Protein AF-A0AA95N5F9-F1 (afdb_monomer)

Structure (mmCIF, N/CA/C/O backbone):
data_AF-A0AA95N5F9-F1
#
_entry.id   AF-A0AA95N5F9-F1
#
loop_
_atom_site.group_PDB
_atom_site.id
_atom_site.type_symbol
_atom_site.label_atom_id
_atom_site.label_alt_id
_atom_site.label_comp_id
_atom_site.label_asym_id
_atom_site.label_entity_id
_atom_site.label_seq_id
_atom_site.pdbx_PDB_ins_code
_atom_site.Cartn_x
_atom_site.Cartn_y
_atom_site.Cartn_z
_atom_site.occupancy
_atom_site.B_iso_or_equiv
_atom_site.auth_seq_id
_atom_site.auth_comp_id
_atom_site.auth_asym_id
_atom_site.auth_atom_id
_atom_site.pdbx_PDB_model_num
ATOM 1 N N . MET A 1 1 ? 38.009 31.411 -24.190 1.00 50.03 1 MET A N 1
ATOM 2 C CA . MET A 1 1 ? 37.012 31.507 -23.095 1.00 50.03 1 MET A CA 1
ATOM 3 C C . MET A 1 1 ? 35.556 31.289 -23.532 1.00 50.03 1 MET A C 1
ATOM 5 O O . MET A 1 1 ? 34.785 30.815 -22.716 1.00 50.03 1 MET A O 1
ATOM 9 N N . LYS A 1 2 ? 35.160 31.557 -24.792 1.00 54.19 2 LYS A N 1
ATOM 10 C CA . LYS A 1 2 ? 33.780 31.301 -25.273 1.00 54.19 2 LYS A CA 1
ATOM 11 C C . LYS A 1 2 ? 33.437 29.808 -25.462 1.00 54.19 2 LYS A C 1
ATOM 13 O O . LYS A 1 2 ? 32.338 29.399 -25.125 1.00 54.19 2 LYS A O 1
ATOM 18 N N . VAL A 1 3 ? 34.394 28.989 -25.913 1.00 58.78 3 VAL A N 1
ATOM 19 C CA . VAL A 1 3 ? 34.173 27.552 -26.204 1.00 58.78 3 VAL A CA 1
ATOM 20 C C . VAL A 1 3 ? 33.957 26.710 -24.937 1.00 58.78 3 VAL A C 1
ATOM 22 O O . VAL A 1 3 ? 33.122 25.813 -24.930 1.00 58.78 3 VAL A O 1
ATOM 25 N N . VAL A 1 4 ? 34.648 27.039 -23.839 1.00 61.47 4 VAL A N 1
ATOM 26 C CA . VAL A 1 4 ? 34.503 26.331 -22.551 1.00 61.47 4 VAL A CA 1
ATOM 27 C C . VAL A 1 4 ? 33.121 26.577 -21.933 1.00 61.47 4 VAL A C 1
ATOM 29 O O . VAL A 1 4 ? 32.542 25.673 -21.340 1.00 61.47 4 VAL A O 1
ATOM 32 N N . LEU A 1 5 ? 32.554 27.772 -22.133 1.00 59.03 5 LEU A N 1
ATOM 33 C CA . LEU A 1 5 ? 31.228 28.112 -21.619 1.00 59.03 5 LEU A CA 1
ATOM 34 C C . LEU A 1 5 ? 30.108 27.388 -22.389 1.00 59.03 5 LEU A C 1
ATOM 36 O O . LEU A 1 5 ? 29.144 26.942 -21.778 1.00 59.03 5 LEU A O 1
ATOM 40 N N . SER A 1 6 ? 30.253 27.198 -23.705 1.00 60.28 6 SER A N 1
ATOM 41 C CA . SER A 1 6 ? 29.273 26.460 -24.519 1.00 60.28 6 SER A CA 1
ATOM 42 C C . SER A 1 6 ? 29.237 24.956 -24.220 1.00 60.28 6 SER A C 1
ATOM 44 O O . SER A 1 6 ? 28.176 24.347 -24.325 1.00 60.28 6 SER A O 1
ATOM 46 N N . LEU A 1 7 ? 30.361 24.356 -23.807 1.00 59.97 7 LEU A N 1
ATOM 47 C CA . LEU A 1 7 ? 30.418 22.933 -23.445 1.00 59.97 7 LEU A CA 1
ATOM 48 C C . LEU A 1 7 ? 29.742 22.650 -22.089 1.00 59.97 7 LEU A C 1
ATOM 50 O O . LEU A 1 7 ? 29.148 21.591 -21.903 1.00 59.97 7 LEU A O 1
ATOM 54 N N . LEU A 1 8 ? 29.771 23.623 -21.170 1.00 61.72 8 LEU A N 1
ATOM 55 C CA . LEU A 1 8 ? 29.121 23.525 -19.860 1.00 61.72 8 LEU A CA 1
ATOM 56 C C . LEU A 1 8 ? 27.585 23.571 -19.963 1.00 61.72 8 LEU A C 1
ATOM 58 O O . LEU A 1 8 ? 26.902 22.891 -19.204 1.00 61.72 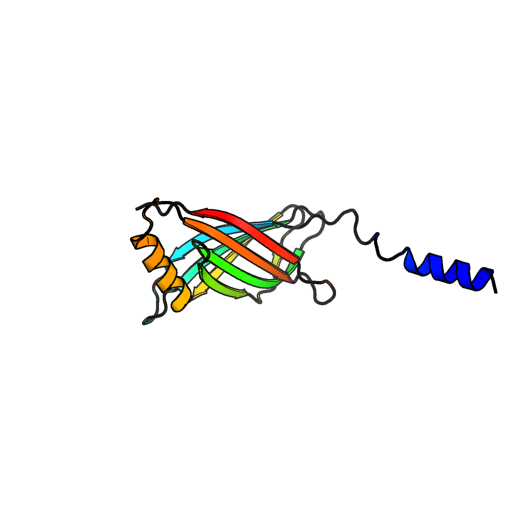8 LEU A O 1
ATOM 62 N N . PHE A 1 9 ? 27.032 24.303 -20.936 1.00 60.16 9 PHE A N 1
ATOM 63 C CA . PHE A 1 9 ? 25.583 24.339 -21.182 1.00 60.16 9 PHE A CA 1
ATOM 64 C C . PHE A 1 9 ? 25.033 23.042 -21.804 1.00 60.16 9 PHE A C 1
ATOM 66 O O . PHE A 1 9 ? 23.888 22.686 -21.535 1.00 60.16 9 PHE A O 1
ATOM 73 N N . LEU A 1 10 ? 25.836 22.300 -22.579 1.00 60.78 10 LEU A N 1
ATOM 74 C CA . LEU A 1 10 ? 25.414 21.016 -23.161 1.00 60.78 10 LEU A CA 1
ATOM 75 C C . LEU A 1 10 ? 25.342 19.887 -22.120 1.00 60.78 10 LEU A C 1
ATOM 77 O O . LEU A 1 10 ? 24.513 18.990 -22.250 1.00 60.78 10 LEU A O 1
ATOM 81 N N . ALA A 1 11 ? 26.159 19.952 -21.065 1.00 59.59 11 ALA A N 1
ATOM 82 C CA . ALA A 1 11 ? 26.142 18.970 -19.980 1.00 59.59 11 ALA A CA 1
ATOM 83 C C . ALA A 1 11 ? 24.891 19.079 -19.083 1.00 59.59 11 ALA A C 1
ATOM 85 O O . ALA A 1 11 ? 24.485 18.087 -18.483 1.00 59.59 11 ALA A O 1
ATOM 86 N N . LEU A 1 12 ? 24.246 20.252 -19.016 1.00 57.03 12 LEU A N 1
ATOM 87 C CA . LEU A 1 12 ? 23.023 20.457 -18.224 1.00 57.03 12 LEU A CA 1
ATOM 88 C C . LEU A 1 12 ? 21.734 20.050 -18.962 1.00 57.03 12 LEU A C 1
ATOM 90 O O . LEU A 1 12 ? 20.704 19.860 -18.320 1.00 57.03 12 LEU A O 1
ATOM 94 N N . ALA A 1 13 ? 21.771 19.879 -20.288 1.00 57.97 13 ALA A N 1
ATOM 95 C CA . ALA A 1 13 ? 20.596 19.502 -21.081 1.00 57.97 13 ALA A CA 1
ATOM 96 C C . ALA A 1 13 ? 20.266 17.992 -21.034 1.00 57.97 13 ALA A C 1
ATOM 98 O O . ALA A 1 13 ? 19.245 17.569 -21.571 1.00 57.97 13 ALA A O 1
ATOM 99 N N . GLY A 1 14 ? 21.111 17.171 -20.396 1.00 55.28 14 GLY A N 1
ATOM 100 C CA . GLY A 1 14 ? 20.992 15.707 -20.393 1.00 55.28 14 GLY A CA 1
ATOM 101 C C . GLY A 1 14 ? 20.112 15.089 -19.299 1.00 55.28 14 GLY A C 1
ATOM 102 O O . GLY A 1 14 ? 19.882 13.886 -19.336 1.00 55.28 14 GLY A O 1
ATOM 103 N N . CYS A 1 15 ? 19.612 15.856 -18.324 1.00 58.69 15 CYS A N 1
ATOM 104 C CA . CYS A 1 15 ? 18.962 15.269 -17.139 1.00 58.69 15 CYS A CA 1
ATOM 105 C C . CYS A 1 15 ? 17.434 15.096 -17.233 1.00 58.69 15 CYS A C 1
ATOM 107 O O . CYS A 1 15 ? 16.847 14.523 -16.321 1.00 58.69 15 CYS A O 1
ATOM 109 N N . ALA A 1 16 ? 16.776 15.564 -18.300 1.00 56.59 16 ALA A N 1
ATOM 110 C CA . ALA A 1 16 ? 15.307 15.546 -18.398 1.00 56.59 16 ALA A CA 1
ATOM 111 C C . ALA A 1 16 ? 14.734 14.491 -19.365 1.00 56.59 16 ALA A C 1
ATOM 113 O O . ALA A 1 16 ? 13.521 14.344 -19.455 1.00 56.59 16 ALA A O 1
ATOM 114 N N . THR A 1 17 ? 15.574 13.742 -20.086 1.00 55.66 17 THR A N 1
ATOM 115 C CA . THR A 1 17 ? 15.133 12.745 -21.085 1.00 55.66 17 THR A CA 1
ATOM 116 C C . THR A 1 17 ? 15.124 11.311 -20.553 1.00 55.66 17 THR A C 1
ATOM 118 O O . THR A 1 17 ? 15.040 10.351 -21.323 1.00 55.66 17 THR A O 1
ATOM 121 N N . LEU A 1 18 ? 15.217 11.141 -19.232 1.00 56.66 18 LEU A N 1
ATOM 122 C CA . LEU A 1 18 ? 15.308 9.832 -18.608 1.00 56.66 18 LEU A CA 1
ATOM 123 C C . LEU A 1 18 ? 13.932 9.139 -18.614 1.00 56.66 18 LEU A C 1
ATOM 125 O O . LEU A 1 18 ? 13.131 9.308 -17.701 1.00 56.66 18 LEU A O 1
ATOM 129 N N . SER A 1 19 ? 13.741 8.296 -19.635 1.00 58.50 19 SER A N 1
ATOM 130 C CA . SER A 1 19 ? 12.760 7.196 -19.746 1.00 58.50 19 SER A CA 1
ATOM 131 C C . SER A 1 19 ? 11.424 7.517 -20.441 1.00 58.50 19 SER A C 1
ATOM 133 O O . SER A 1 19 ? 10.374 7.434 -19.811 1.00 58.50 19 SER A O 1
ATOM 135 N N . PRO A 1 20 ? 11.408 7.765 -21.767 1.00 61.75 20 PRO A N 1
ATOM 136 C CA . PRO A 1 20 ? 10.167 7.975 -22.530 1.00 61.75 20 PRO A CA 1
ATOM 137 C C . PRO A 1 20 ? 9.202 6.770 -22.559 1.00 61.75 20 PRO A C 1
ATOM 139 O O . PRO A 1 20 ? 8.075 6.923 -23.013 1.00 61.75 20 PRO A O 1
ATOM 142 N N . ASN A 1 21 ? 9.615 5.589 -22.080 1.00 72.81 21 ASN A N 1
ATOM 143 C CA . ASN A 1 21 ? 8.850 4.341 -22.204 1.00 72.81 21 ASN A CA 1
ATOM 144 C C . ASN A 1 21 ? 8.438 3.710 -20.860 1.00 72.81 21 ASN A C 1
ATOM 146 O O . ASN A 1 21 ? 7.948 2.582 -20.864 1.00 72.81 21 ASN A O 1
ATOM 150 N N . PHE A 1 22 ? 8.662 4.378 -19.722 1.00 84.69 22 PHE A N 1
ATOM 151 C CA . PHE A 1 22 ? 8.207 3.875 -18.421 1.00 84.69 22 PHE A CA 1
ATOM 152 C C . PHE A 1 22 ? 6.857 4.499 -18.064 1.00 84.69 22 PHE A C 1
ATOM 154 O O . PHE A 1 22 ? 6.746 5.714 -17.917 1.00 84.69 22 PHE A O 1
ATOM 161 N N . THR A 1 23 ? 5.839 3.658 -17.924 1.00 90.44 23 THR A N 1
ATOM 162 C CA . THR A 1 23 ? 4.501 4.028 -17.462 1.00 90.44 23 THR A CA 1
ATOM 163 C C . THR A 1 23 ? 4.356 3.623 -16.002 1.00 90.44 23 THR A C 1
ATOM 165 O O . THR A 1 23 ? 4.720 2.510 -15.616 1.00 90.44 23 THR A O 1
ATOM 168 N N . GLU A 1 24 ? 3.831 4.525 -15.178 1.00 92.31 24 GLU A N 1
ATOM 169 C CA . GLU A 1 24 ? 3.631 4.266 -13.755 1.00 92.31 24 GLU A CA 1
ATOM 170 C C . GLU A 1 24 ? 2.709 3.046 -13.547 1.00 92.31 24 GLU A C 1
ATOM 172 O O . GLU A 1 24 ? 1.655 2.967 -14.182 1.00 92.31 24 GLU A O 1
ATOM 177 N N . PRO A 1 25 ? 3.104 2.061 -12.719 1.00 95.06 25 PRO A N 1
ATOM 178 C CA . PRO A 1 25 ? 2.236 0.941 -12.378 1.00 95.06 25 PRO A CA 1
ATOM 179 C C . PRO A 1 25 ? 1.058 1.390 -11.517 1.00 95.06 25 PRO A C 1
ATOM 181 O O . PRO A 1 25 ? 1.099 2.433 -10.877 1.00 95.06 25 PRO A O 1
ATOM 184 N N . GLU A 1 26 ? 0.031 0.555 -11.424 1.00 96.50 26 GLU A N 1
ATOM 185 C CA . GLU A 1 26 ? -1.120 0.828 -10.563 1.00 96.50 26 GLU A CA 1
ATOM 186 C C . GLU A 1 26 ? -1.121 -0.092 -9.342 1.00 96.50 26 GLU A C 1
ATOM 188 O O . GLU A 1 26 ? -0.725 -1.255 -9.428 1.00 96.50 26 GLU A O 1
ATOM 193 N N . ALA A 1 27 ? -1.609 0.412 -8.209 1.00 96.94 27 ALA A N 1
ATOM 194 C CA . ALA A 1 27 ? -1.890 -0.378 -7.016 1.00 96.94 27 ALA A CA 1
ATOM 195 C C . ALA A 1 27 ? -3.370 -0.232 -6.668 1.00 96.94 27 ALA A C 1
ATOM 197 O O . ALA A 1 27 ? -3.837 0.882 -6.456 1.00 96.94 27 ALA A O 1
ATOM 198 N N . ARG A 1 28 ? -4.098 -1.349 -6.611 1.00 96.50 28 ARG A N 1
ATOM 199 C CA . ARG A 1 28 ? -5.542 -1.366 -6.350 1.00 96.50 28 ARG A CA 1
ATOM 200 C C . ARG A 1 28 ? -5.882 -2.202 -5.130 1.00 96.50 28 ARG A C 1
ATOM 202 O O . ARG A 1 28 ? -5.368 -3.315 -4.973 1.00 96.50 28 ARG A O 1
ATOM 209 N N . LEU A 1 29 ? -6.783 -1.704 -4.293 1.00 95.38 29 LEU A N 1
ATOM 210 C CA . LEU A 1 29 ? -7.347 -2.462 -3.188 1.00 95.38 29 LEU A CA 1
ATOM 211 C C . LEU A 1 29 ? -8.316 -3.522 -3.728 1.00 95.38 29 LEU A C 1
ATOM 213 O O . LEU A 1 29 ? -9.357 -3.200 -4.290 1.00 95.38 29 LEU A O 1
ATOM 217 N N . VAL A 1 30 ? -7.995 -4.805 -3.543 1.00 95.00 30 VAL A N 1
ATOM 218 C CA . VAL A 1 30 ? -8.838 -5.913 -4.041 1.00 95.00 30 VAL A CA 1
ATOM 219 C C . VAL A 1 30 ? -9.461 -6.757 -2.944 1.00 95.00 30 VAL A C 1
ATOM 221 O O . VAL A 1 30 ? -10.433 -7.464 -3.194 1.00 95.00 30 VAL A O 1
ATOM 224 N N . SER A 1 31 ? -8.922 -6.709 -1.727 1.00 91.25 31 SER A N 1
ATOM 225 C CA . SER A 1 31 ? -9.578 -7.321 -0.573 1.00 91.25 31 SER A CA 1
ATOM 226 C C . SER A 1 31 ? -9.208 -6.605 0.716 1.00 91.25 31 SER A C 1
ATOM 228 O O . SER A 1 31 ? -8.059 -6.208 0.914 1.00 91.25 31 SER A O 1
ATOM 230 N N . PHE A 1 32 ? -10.193 -6.464 1.596 1.00 90.50 32 PHE A N 1
ATOM 231 C CA . PHE A 1 32 ? -10.024 -5.966 2.951 1.00 90.50 32 PHE A CA 1
ATOM 232 C C . PHE A 1 32 ? -11.058 -6.662 3.835 1.00 90.50 32 PHE A C 1
ATOM 234 O O . PHE A 1 32 ? -12.245 -6.356 3.762 1.00 90.50 32 PHE A O 1
ATOM 241 N N . ALA A 1 33 ? -10.622 -7.654 4.609 1.00 87.44 33 ALA A N 1
ATOM 242 C CA . ALA A 1 33 ? -11.516 -8.479 5.418 1.00 87.44 33 ALA A CA 1
ATOM 243 C C . ALA A 1 33 ? -10.973 -8.640 6.842 1.00 87.44 33 ALA A C 1
ATOM 245 O O . ALA A 1 33 ? -9.771 -8.863 6.997 1.00 87.44 33 ALA A O 1
ATOM 246 N N . PRO A 1 34 ? -11.811 -8.540 7.887 1.00 86.44 34 PRO A N 1
ATOM 247 C CA . PRO A 1 34 ? -11.373 -8.805 9.251 1.00 86.44 34 PRO A CA 1
ATOM 248 C C . PRO A 1 34 ? -10.975 -10.277 9.400 1.00 86.44 34 PRO A C 1
ATOM 250 O O . PRO A 1 34 ? -11.616 -11.167 8.842 1.00 86.44 34 PRO A O 1
ATOM 253 N N . ILE A 1 35 ? -9.921 -10.534 10.169 1.00 89.50 35 ILE A N 1
ATOM 254 C CA . ILE A 1 35 ? -9.538 -11.881 10.608 1.00 89.50 35 ILE A CA 1
ATOM 255 C C . ILE A 1 35 ? -9.574 -11.942 12.141 1.00 89.50 35 ILE A C 1
ATOM 257 O O . ILE A 1 35 ? -9.462 -10.893 12.786 1.00 89.50 35 ILE A O 1
ATOM 261 N N . PRO A 1 36 ? -9.742 -13.134 12.744 1.00 84.38 36 PRO A N 1
ATOM 262 C CA . PRO A 1 36 ? -9.724 -13.278 14.195 1.00 84.38 36 PRO A CA 1
ATOM 263 C C . PRO A 1 36 ? -8.439 -12.692 14.796 1.00 84.38 36 PRO A C 1
ATOM 265 O O . PRO A 1 36 ? -7.331 -13.112 14.460 1.00 84.38 36 PRO A O 1
ATOM 268 N N . GLY A 1 37 ? -8.600 -11.685 15.652 1.00 73.56 37 GLY A N 1
ATOM 269 C CA . GLY A 1 37 ? -7.504 -11.050 16.376 1.00 73.56 37 GLY A CA 1
ATOM 270 C C . GLY A 1 37 ? -7.057 -11.865 17.590 1.00 73.56 37 GLY A C 1
ATOM 271 O O . GLY A 1 37 ? -7.781 -12.737 18.072 1.00 73.56 37 GLY A O 1
ATOM 272 N N . GLN A 1 38 ? -5.871 -11.554 18.115 1.00 76.38 38 GLN A N 1
ATOM 273 C CA . GLN A 1 38 ? -5.428 -12.025 19.430 1.00 76.38 38 GLN A CA 1
ATOM 274 C C . GLN A 1 38 ? -5.518 -10.863 20.425 1.00 76.38 38 GLN A C 1
ATOM 276 O O . GLN A 1 38 ? -4.861 -9.836 20.265 1.00 76.38 38 GLN A O 1
ATOM 281 N N . GLY A 1 39 ? -6.348 -11.014 21.459 1.00 80.19 39 GLY A N 1
ATOM 282 C CA . GLY A 1 39 ? -6.569 -9.967 22.457 1.00 80.19 39 GLY A CA 1
ATOM 283 C C . GLY A 1 39 ? -7.338 -8.767 21.893 1.00 80.19 39 GLY A C 1
ATOM 284 O O . GLY A 1 39 ? -8.411 -8.932 21.324 1.00 80.19 39 GLY A O 1
ATOM 285 N N . LEU A 1 40 ? -6.799 -7.559 22.086 1.00 76.94 40 LEU A N 1
ATOM 286 C CA . LEU A 1 40 ? -7.408 -6.294 21.641 1.00 76.94 40 LEU A CA 1
ATOM 287 C C . LEU A 1 40 ? -6.942 -5.848 20.244 1.00 76.94 40 LEU A C 1
ATOM 289 O O . LEU A 1 40 ? -7.384 -4.811 19.749 1.00 76.94 40 LEU A O 1
ATOM 293 N N . GLU A 1 41 ? -6.036 -6.594 19.607 1.00 81.50 41 GLU A N 1
ATOM 294 C CA . GLU A 1 41 ? -5.539 -6.267 18.273 1.00 81.50 41 GLU A CA 1
ATOM 295 C C . GLU A 1 41 ? -6.489 -6.819 17.204 1.00 81.50 41 GLU A C 1
ATOM 297 O O . GLU A 1 41 ? -6.501 -8.019 16.915 1.00 81.50 41 GLU A O 1
ATOM 302 N N . GLN A 1 42 ? -7.273 -5.936 16.583 1.00 85.12 42 GLN A N 1
ATOM 303 C CA . GLN A 1 42 ? -8.019 -6.287 15.379 1.00 85.12 42 GLN A CA 1
ATOM 304 C C . GLN A 1 42 ? -7.048 -6.424 14.204 1.00 85.12 42 GLN A C 1
ATOM 306 O O . GLN A 1 42 ? -6.292 -5.501 13.897 1.00 85.12 42 GLN A O 1
ATOM 311 N N . ARG A 1 43 ? -7.105 -7.561 13.511 1.00 88.50 43 ARG A N 1
ATOM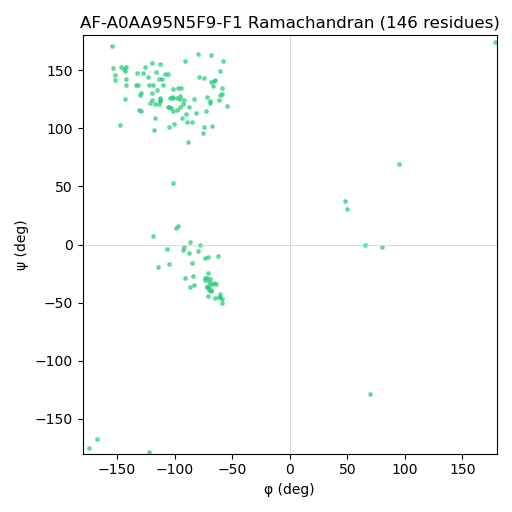 312 C CA . ARG A 1 43 ? -6.294 -7.834 12.322 1.00 88.50 43 ARG A CA 1
ATOM 313 C C . ARG A 1 43 ? -7.177 -7.929 11.084 1.00 88.50 43 ARG A C 1
ATOM 315 O O . ARG A 1 43 ? -8.365 -8.245 11.168 1.00 88.50 43 ARG A O 1
ATOM 322 N N . PHE A 1 44 ? -6.587 -7.674 9.928 1.00 89.69 44 PHE A N 1
ATOM 323 C CA . PHE A 1 44 ? -7.247 -7.746 8.633 1.00 89.69 44 PHE A CA 1
ATOM 324 C C . PHE A 1 44 ? -6.391 -8.519 7.638 1.00 89.69 44 PHE A C 1
ATOM 326 O O . PHE A 1 44 ? -5.164 -8.445 7.667 1.00 89.69 44 PHE A O 1
ATOM 333 N N . LYS A 1 45 ? -7.046 -9.221 6.718 1.00 92.44 45 LYS A N 1
ATOM 334 C CA . LYS A 1 45 ? -6.441 -9.674 5.473 1.00 92.44 45 LYS A CA 1
ATOM 335 C C . LYS A 1 45 ? -6.596 -8.561 4.441 1.00 92.44 45 LYS A C 1
ATOM 337 O O . LYS A 1 45 ? -7.716 -8.174 4.109 1.00 92.44 45 LYS A O 1
ATOM 342 N N . LEU A 1 46 ? -5.467 -8.048 3.969 1.00 93.44 46 LEU A N 1
ATOM 343 C CA . LEU A 1 46 ? -5.366 -6.983 2.979 1.00 93.44 46 LEU A CA 1
ATOM 344 C C . LEU A 1 46 ? -4.762 -7.551 1.694 1.00 93.44 46 LEU A C 1
ATOM 346 O O . LEU A 1 46 ? -3.685 -8.145 1.726 1.00 93.44 46 LEU A O 1
ATOM 350 N N . GLY A 1 47 ? -5.450 -7.361 0.573 1.00 95.25 47 GLY A N 1
ATOM 351 C CA . GLY A 1 47 ? -4.963 -7.724 -0.754 1.00 95.25 47 GLY A CA 1
ATOM 352 C C . GLY A 1 47 ? -4.809 -6.484 -1.615 1.00 95.25 47 GLY A C 1
ATOM 353 O O . GLY A 1 47 ? -5.793 -5.784 -1.863 1.00 95.25 47 GLY A O 1
ATOM 354 N N . ILE A 1 48 ? -3.587 -6.243 -2.082 1.00 96.31 48 ILE A N 1
ATOM 355 C CA . ILE A 1 48 ? -3.257 -5.160 -3.011 1.00 96.31 48 ILE A CA 1
ATOM 356 C C . ILE A 1 48 ? -2.846 -5.792 -4.338 1.00 96.31 48 ILE A C 1
ATOM 358 O O . ILE A 1 48 ? -1.944 -6.628 -4.376 1.00 96.31 48 ILE A O 1
ATOM 362 N N . ARG A 1 49 ? -3.513 -5.402 -5.422 1.00 97.12 49 ARG A N 1
ATOM 363 C CA . ARG A 1 49 ? -3.177 -5.811 -6.786 1.00 97.12 49 ARG A CA 1
ATOM 364 C C . ARG A 1 49 ? -2.250 -4.779 -7.402 1.00 97.12 49 ARG A C 1
ATOM 366 O O . ARG A 1 49 ? -2.631 -3.617 -7.507 1.00 97.12 49 ARG A O 1
ATOM 373 N N . ILE A 1 50 ? -1.066 -5.211 -7.810 1.00 97.00 50 ILE A N 1
ATOM 374 C CA . ILE A 1 50 ? -0.115 -4.390 -8.554 1.00 97.00 50 ILE A CA 1
ATOM 375 C C . ILE A 1 50 ? -0.260 -4.719 -10.035 1.00 97.00 50 ILE A C 1
ATOM 377 O O . ILE A 1 50 ? -0.174 -5.888 -10.400 1.00 97.00 50 ILE A O 1
ATOM 381 N N . ILE A 1 51 ? -0.481 -3.707 -10.870 1.00 97.56 51 ILE A N 1
ATOM 382 C CA . ILE A 1 51 ? -0.648 -3.844 -12.321 1.00 97.56 51 ILE A CA 1
ATOM 383 C C . ILE A 1 51 ? 0.553 -3.189 -12.995 1.00 97.56 51 ILE A C 1
ATOM 385 O O . ILE A 1 51 ? 0.831 -2.011 -12.770 1.00 97.56 51 ILE A O 1
ATOM 389 N N . ASN A 1 52 ? 1.267 -3.953 -13.817 1.00 96.81 52 ASN A N 1
ATOM 390 C CA . ASN A 1 52 ? 2.445 -3.499 -14.534 1.00 96.81 52 ASN A CA 1
ATOM 391 C C . ASN A 1 52 ? 2.126 -3.273 -16.022 1.00 96.81 52 ASN A C 1
ATOM 393 O O . ASN A 1 52 ? 2.117 -4.235 -16.791 1.00 96.81 52 ASN A O 1
ATOM 397 N N . PRO A 1 53 ? 1.926 -2.020 -16.468 1.00 95.94 53 PRO A N 1
ATOM 398 C CA . PRO A 1 53 ? 1.678 -1.714 -17.876 1.00 95.94 53 PRO A CA 1
ATOM 399 C C . PRO A 1 53 ? 2.952 -1.737 -18.739 1.00 95.94 53 PRO A C 1
ATOM 401 O O . PRO A 1 53 ? 2.880 -1.457 -19.932 1.00 95.94 53 PRO A O 1
ATOM 404 N N . ASN A 1 54 ? 4.126 -2.020 -18.165 1.00 94.75 54 ASN A N 1
ATOM 405 C CA . ASN A 1 54 ? 5.404 -1.930 -18.866 1.00 94.75 54 ASN A CA 1
ATOM 406 C C . ASN A 1 54 ? 5.807 -3.248 -19.533 1.00 94.75 54 ASN A C 1
ATOM 408 O O . ASN A 1 54 ? 5.446 -4.340 -19.096 1.00 94.75 54 ASN A O 1
ATOM 412 N N . THR A 1 55 ? 6.673 -3.134 -20.542 1.00 93.38 55 THR A N 1
ATOM 413 C CA . THR A 1 55 ? 7.316 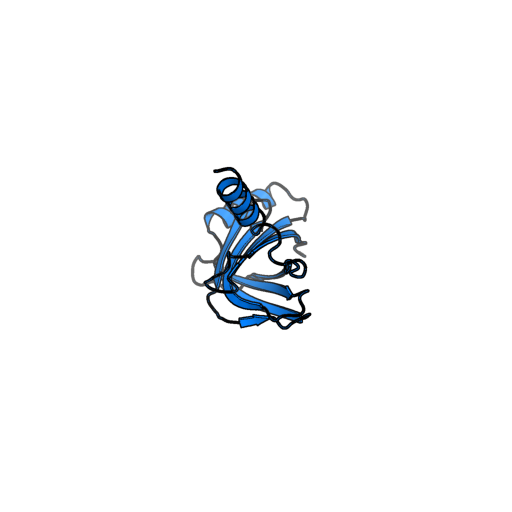-4.262 -21.240 1.00 93.38 55 THR A CA 1
ATOM 4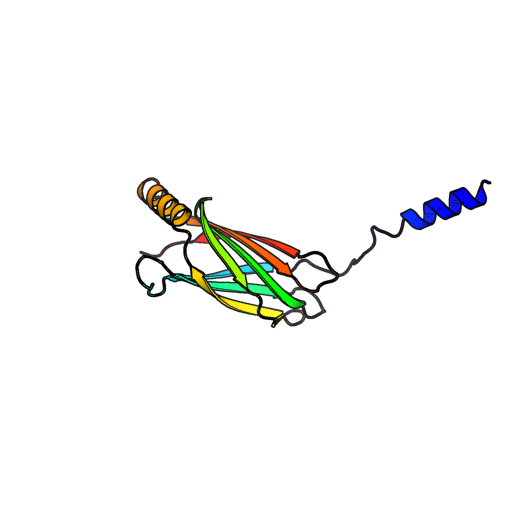14 C C . THR A 1 55 ? 8.367 -4.991 -20.400 1.00 93.38 55 THR A C 1
ATOM 416 O O . THR A 1 55 ? 8.849 -6.046 -20.806 1.00 93.38 55 THR A O 1
ATOM 419 N N . GLN A 1 56 ? 8.756 -4.430 -19.253 1.00 92.62 56 GLN A N 1
ATOM 420 C CA . GLN A 1 56 ? 9.763 -4.986 -18.352 1.00 92.62 56 GLN A CA 1
ATOM 421 C C . GLN A 1 56 ? 9.112 -5.455 -17.045 1.00 92.62 56 GLN A C 1
ATOM 423 O O . GLN A 1 56 ? 8.205 -4.778 -16.554 1.00 92.62 56 GLN A O 1
ATOM 428 N N . PRO A 1 57 ? 9.568 -6.573 -16.456 1.00 93.69 57 PRO A N 1
ATOM 429 C CA . PRO A 1 57 ? 9.075 -7.035 -15.162 1.00 93.69 57 PRO A CA 1
ATOM 430 C C . PRO A 1 57 ? 9.501 -6.098 -14.020 1.00 93.69 57 PRO A C 1
ATOM 432 O O . PRO A 1 57 ? 10.642 -5.625 -13.967 1.00 93.69 57 PRO A O 1
ATOM 435 N N . LEU A 1 58 ? 8.591 -5.857 -13.073 1.00 93.00 58 LEU A N 1
ATOM 436 C CA . LEU A 1 58 ? 8.870 -5.084 -11.862 1.00 93.00 58 LEU A CA 1
ATOM 437 C C . LEU A 1 58 ? 9.359 -6.022 -10.765 1.00 93.00 58 LEU A C 1
ATOM 439 O O . LEU A 1 58 ? 8.595 -6.817 -10.225 1.00 93.00 58 LEU A O 1
ATOM 443 N N . HIS A 1 59 ? 10.625 -5.890 -10.396 1.00 93.31 59 HIS A N 1
ATOM 444 C CA . HIS A 1 59 ? 11.211 -6.648 -9.297 1.00 93.31 59 HIS A CA 1
ATOM 445 C C . HIS A 1 59 ? 10.992 -5.890 -7.989 1.00 93.31 59 HIS A C 1
ATOM 447 O O . HIS A 1 59 ? 11.805 -5.070 -7.601 1.00 93.31 59 HIS A O 1
ATOM 453 N N . LEU A 1 60 ? 9.882 -6.103 -7.299 1.00 93.06 60 LEU A N 1
ATOM 454 C CA . LEU A 1 60 ? 9.626 -5.440 -6.023 1.00 93.06 60 LEU A CA 1
ATOM 455 C C . LEU A 1 60 ? 10.586 -5.988 -4.961 1.00 93.06 60 LEU A C 1
ATOM 457 O O . LEU A 1 60 ? 10.582 -7.182 -4.689 1.00 93.06 60 LEU A O 1
ATOM 461 N N . GLN A 1 61 ? 11.394 -5.127 -4.342 1.00 93.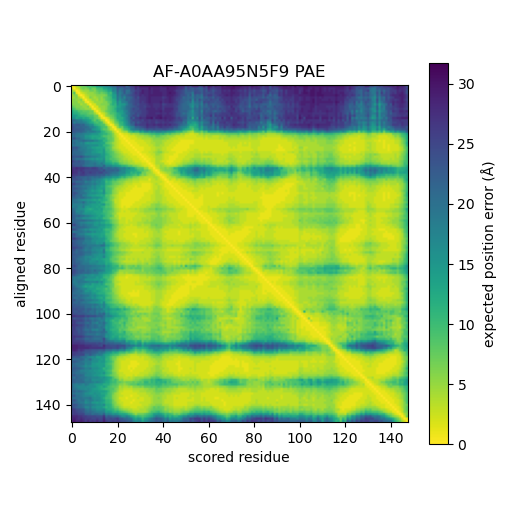19 61 GLN A N 1
ATOM 462 C CA . GLN A 1 61 ? 12.209 -5.451 -3.162 1.00 93.19 61 GLN A CA 1
ATOM 463 C C . GLN A 1 61 ? 11.407 -5.310 -1.866 1.00 93.19 61 GLN A C 1
ATOM 465 O O . GLN A 1 61 ? 11.692 -5.956 -0.862 1.00 93.19 61 GLN A O 1
ATOM 470 N N . GLY A 1 62 ? 10.402 -4.443 -1.892 1.00 93.19 62 GLY A N 1
ATOM 471 C CA . GLY A 1 62 ? 9.480 -4.246 -0.794 1.00 93.19 62 GLY A CA 1
ATOM 472 C C . GLY A 1 62 ? 8.470 -3.160 -1.114 1.00 93.19 62 GLY A C 1
ATOM 473 O O . GLY A 1 62 ? 8.551 -2.475 -2.137 1.00 93.19 62 GLY A O 1
ATOM 474 N N . MET A 1 63 ? 7.512 -2.995 -0.216 1.00 94.44 63 MET A N 1
ATOM 475 C CA . MET A 1 63 ? 6.519 -1.939 -0.304 1.00 94.44 63 MET A CA 1
ATOM 476 C C . MET A 1 63 ? 6.102 -1.441 1.073 1.00 94.44 63 MET A C 1
ATOM 478 O O . MET A 1 63 ? 6.125 -2.183 2.054 1.00 94.44 63 MET A O 1
ATOM 482 N N . SER A 1 64 ? 5.676 -0.185 1.137 1.00 95.38 64 SER A N 1
ATOM 483 C CA . SER A 1 64 ? 4.935 0.351 2.280 1.00 95.38 64 SER A CA 1
ATOM 484 C C . SER A 1 64 ? 3.541 0.748 1.836 1.00 95.38 64 SER A C 1
ATOM 486 O O . SER A 1 64 ? 3.342 1.127 0.684 1.00 95.38 64 SER A O 1
ATOM 488 N N . TYR A 1 65 ? 2.574 0.642 2.733 1.00 95.19 65 TYR A N 1
ATOM 489 C CA . TYR A 1 65 ? 1.180 0.919 2.420 1.00 95.19 65 TYR A CA 1
ATOM 490 C C . TYR A 1 65 ? 0.482 1.584 3.601 1.00 95.19 65 TYR A C 1
ATOM 492 O O . TYR A 1 65 ? 0.828 1.361 4.765 1.00 95.19 65 TYR A O 1
ATOM 500 N N . ALA A 1 66 ? -0.521 2.398 3.296 1.00 95.50 66 ALA A N 1
ATOM 501 C CA . ALA A 1 66 ? -1.430 2.981 4.264 1.00 95.50 66 ALA A CA 1
ATOM 502 C C . ALA A 1 66 ? -2.838 3.043 3.672 1.00 95.50 66 ALA A C 1
ATOM 504 O O . ALA A 1 66 ? -3.038 3.623 2.608 1.00 95.50 66 ALA A O 1
ATOM 505 N N . LEU A 1 67 ? -3.806 2.471 4.383 1.00 95.12 67 LEU A N 1
ATOM 506 C CA . LEU A 1 67 ? -5.220 2.555 4.042 1.00 95.12 67 LEU A CA 1
ATOM 507 C C . LEU A 1 67 ? -5.897 3.547 4.981 1.00 95.12 67 LEU A C 1
ATOM 509 O O . LEU A 1 67 ? -5.809 3.436 6.210 1.00 95.12 67 LEU A O 1
ATOM 513 N N . GLN A 1 68 ? -6.576 4.514 4.383 1.00 94.38 68 GLN A N 1
ATOM 514 C CA . GLN A 1 68 ? -7.417 5.472 5.077 1.00 94.38 68 GLN A CA 1
ATOM 515 C C . GLN A 1 68 ? -8.876 5.193 4.743 1.00 94.38 68 GLN A C 1
ATOM 517 O O . GLN A 1 68 ? -9.188 4.965 3.579 1.00 94.38 68 GLN A O 1
ATOM 522 N N . LEU A 1 69 ? -9.749 5.245 5.745 1.00 91.38 69 LEU A N 1
ATOM 523 C CA . LEU A 1 69 ? -11.200 5.167 5.594 1.00 91.38 69 LEU A CA 1
ATOM 524 C C . LEU A 1 69 ? -11.807 6.458 6.139 1.00 91.38 69 LEU A C 1
ATOM 526 O O . LEU A 1 69 ? -11.516 6.842 7.271 1.00 91.38 69 LEU A O 1
ATOM 530 N N . ASN A 1 70 ? -12.592 7.159 5.322 1.00 90.56 70 ASN A N 1
ATOM 531 C CA . ASN A 1 70 ? -13.127 8.495 5.607 1.00 90.56 70 ASN A CA 1
ATOM 532 C C . ASN A 1 70 ? -12.050 9.478 6.116 1.00 90.56 70 ASN A C 1
ATOM 534 O O . ASN A 1 70 ? -12.284 10.275 7.017 1.00 90.56 70 ASN A O 1
ATOM 538 N N . GLY A 1 71 ? -10.833 9.389 5.565 1.00 89.94 71 GLY A N 1
ATOM 539 C CA . GLY A 1 71 ? -9.690 10.222 5.965 1.00 89.94 71 GLY A CA 1
ATOM 540 C C . GLY A 1 71 ? -8.955 9.767 7.233 1.00 89.94 71 GLY A C 1
ATOM 541 O O . GLY A 1 71 ? -7.931 10.350 7.585 1.00 89.94 71 GLY A O 1
ATOM 542 N N . HIS A 1 72 ? -9.405 8.703 7.904 1.00 91.19 72 HIS A N 1
ATOM 543 C CA . HIS A 1 72 ? -8.722 8.142 9.072 1.00 91.19 72 HIS A CA 1
ATOM 544 C C . HIS A 1 72 ? -7.817 6.995 8.667 1.00 91.19 72 HIS A C 1
ATOM 546 O O . HIS A 1 72 ? -8.267 6.020 8.072 1.00 91.19 72 HIS A O 1
ATOM 552 N N . LYS A 1 73 ? -6.536 7.066 9.033 1.00 92.44 73 LYS A N 1
ATOM 553 C CA . LYS A 1 73 ? -5.587 5.968 8.810 1.00 92.44 73 LYS A CA 1
ATOM 554 C C . LYS A 1 73 ? -5.948 4.768 9.685 1.00 92.44 73 LYS A C 1
ATOM 556 O O . LYS A 1 73 ? -5.619 4.746 10.869 1.00 92.44 73 LYS A O 1
ATOM 561 N N . VAL A 1 74 ? -6.580 3.763 9.089 1.00 91.12 74 VAL A N 1
ATOM 562 C CA . VAL A 1 74 ? -7.005 2.543 9.789 1.00 91.12 74 VAL A CA 1
ATOM 563 C C . VAL A 1 74 ? -5.949 1.452 9.753 1.00 91.12 74 VAL A C 1
ATOM 565 O O . VAL A 1 74 ? -5.870 0.663 10.685 1.00 91.12 74 VAL A O 1
ATOM 568 N N . VAL A 1 75 ? -5.116 1.413 8.712 1.00 91.88 75 VAL A N 1
ATOM 569 C CA . VAL A 1 75 ? -4.074 0.398 8.532 1.00 91.88 75 VAL A CA 1
ATOM 570 C C . VAL A 1 75 ? -2.838 1.044 7.929 1.00 91.88 75 VAL A C 1
ATOM 572 O O . VAL A 1 75 ? -2.930 1.897 7.045 1.00 91.88 75 VAL A O 1
ATOM 575 N N . SER A 1 76 ? -1.666 0.602 8.370 1.00 93.06 76 SER A N 1
ATOM 576 C CA . SER A 1 76 ? -0.404 0.879 7.691 1.00 93.06 76 SER A CA 1
ATOM 577 C C . SER A 1 76 ? 0.612 -0.210 7.979 1.00 93.06 76 SER A C 1
ATOM 579 O O . SER A 1 76 ? 0.582 -0.803 9.055 1.00 93.06 76 SER A O 1
ATOM 581 N N . GLY A 1 77 ? 1.542 -0.426 7.059 1.00 91.56 77 GLY A N 1
ATOM 582 C CA . GLY A 1 77 ? 2.606 -1.393 7.266 1.00 91.56 77 GLY A CA 1
ATOM 583 C C . GLY A 1 77 ? 3.646 -1.388 6.161 1.00 91.56 77 GLY A C 1
ATOM 584 O O . GLY A 1 77 ? 3.625 -0.566 5.242 1.00 91.56 77 GLY A O 1
ATOM 585 N N . VAL A 1 78 ? 4.568 -2.334 6.285 1.00 93.00 78 VAL A N 1
ATOM 586 C CA . VAL A 1 78 ? 5.607 -2.621 5.300 1.00 93.00 78 VAL A CA 1
ATOM 587 C C . VAL A 1 78 ? 5.572 -4.104 4.962 1.00 93.00 78 VAL A C 1
ATOM 589 O O . VAL A 1 78 ? 5.233 -4.936 5.802 1.00 93.00 78 VAL A O 1
ATOM 592 N N . ASN A 1 79 ? 5.905 -4.441 3.725 1.00 91.19 79 ASN A N 1
ATOM 593 C CA . ASN A 1 79 ? 6.090 -5.809 3.274 1.00 91.19 79 ASN A CA 1
ATOM 594 C C . ASN A 1 79 ? 7.437 -5.882 2.555 1.00 91.19 79 ASN A C 1
ATOM 596 O O . ASN A 1 79 ? 7.628 -5.216 1.543 1.00 91.19 79 ASN A O 1
ATOM 600 N N . GLY A 1 80 ? 8.379 -6.636 3.119 1.00 86.94 80 GLY A N 1
ATOM 601 C CA . GLY A 1 80 ? 9.741 -6.778 2.593 1.00 86.94 80 GLY A CA 1
ATOM 602 C C . GLY A 1 80 ? 9.947 -8.025 1.736 1.00 86.94 80 GLY A C 1
ATOM 603 O O . GLY A 1 80 ? 11.086 -8.447 1.560 1.00 86.94 80 GLY A O 1
ATOM 604 N N . ASN A 1 81 ? 8.876 -8.671 1.268 1.00 85.06 81 ASN A N 1
ATOM 605 C CA . ASN A 1 81 ? 9.011 -9.888 0.479 1.00 85.06 81 ASN A CA 1
ATOM 606 C C . ASN A 1 81 ? 9.317 -9.528 -0.969 1.00 85.06 81 ASN A C 1
ATOM 608 O O . ASN A 1 81 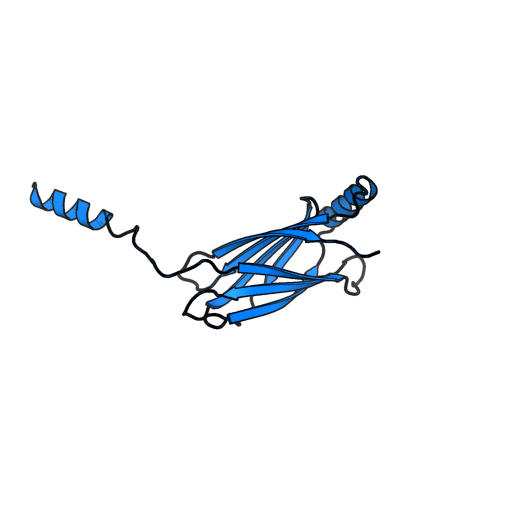? 8.457 -8.989 -1.671 1.00 85.06 81 ASN A O 1
ATOM 612 N N . ALA A 1 82 ? 10.529 -9.869 -1.407 1.00 86.56 82 ALA A N 1
ATOM 613 C CA . ALA A 1 82 ? 10.921 -9.692 -2.791 1.00 86.56 82 ALA A CA 1
ATOM 614 C C . ALA A 1 82 ? 9.998 -10.505 -3.713 1.00 86.56 82 ALA A C 1
ATOM 616 O O . ALA A 1 82 ? 9.772 -11.696 -3.479 1.00 86.56 82 ALA A O 1
ATOM 617 N N . ARG A 1 83 ? 9.438 -9.861 -4.738 1.00 91.06 83 ARG A N 1
ATOM 618 C CA . ARG A 1 83 ? 8.490 -10.481 -5.670 1.00 91.06 83 ARG A CA 1
ATOM 619 C C . ARG A 1 83 ? 8.568 -9.820 -7.036 1.00 91.06 83 ARG A C 1
ATOM 621 O O . ARG A 1 83 ? 8.782 -8.618 -7.133 1.00 91.06 83 ARG A O 1
ATOM 628 N N . GLU A 1 84 ? 8.362 -10.598 -8.085 1.00 93.75 84 GLU A N 1
ATOM 629 C CA . GLU A 1 84 ? 8.294 -10.090 -9.450 1.00 93.75 84 GLU A CA 1
ATOM 630 C C . GLU A 1 84 ? 6.835 -9.881 -9.877 1.00 93.75 84 GLU A C 1
ATOM 632 O O . GLU A 1 84 ? 5.995 -10.750 -9.652 1.00 93.75 84 GLU A O 1
ATOM 637 N N . VAL A 1 85 ? 6.540 -8.738 -10.500 1.00 95.81 85 VAL A N 1
ATOM 638 C CA . VAL A 1 85 ? 5.308 -8.514 -11.268 1.00 95.81 85 VAL A CA 1
ATOM 639 C C . VAL A 1 85 ? 5.668 -8.606 -12.754 1.00 95.81 85 VAL A C 1
ATOM 641 O O . VAL A 1 85 ? 6.467 -7.782 -13.218 1.00 95.81 85 VAL A O 1
ATOM 644 N N . PRO A 1 86 ? 5.118 -9.572 -13.513 1.00 96.56 86 PRO A N 1
ATOM 645 C CA . PRO A 1 86 ? 5.488 -9.785 -14.911 1.00 96.56 86 PRO A CA 1
ATOM 646 C C . PRO A 1 86 ? 5.271 -8.551 -15.796 1.00 96.56 86 PRO A C 1
ATOM 648 O O . PRO A 1 86 ? 4.460 -7.674 -15.486 1.00 96.56 86 PRO A O 1
ATOM 651 N N . ALA A 1 87 ? 5.982 -8.489 -16.922 1.00 96.06 87 ALA A N 1
ATOM 652 C CA . ALA A 1 87 ? 5.723 -7.502 -17.971 1.00 96.06 87 ALA A CA 1
ATOM 653 C C . ALA A 1 87 ? 4.286 -7.641 -18.499 1.00 96.06 87 ALA A C 1
ATOM 655 O O . ALA A 1 87 ? 3.842 -8.759 -18.762 1.00 96.06 87 ALA A O 1
ATOM 656 N N . PHE A 1 88 ? 3.573 -6.521 -18.652 1.00 96.00 88 PHE A N 1
ATOM 657 C CA . PHE A 1 88 ? 2.145 -6.491 -19.008 1.00 96.00 88 PHE A CA 1
ATOM 658 C C . PHE A 1 88 ? 1.265 -7.410 -18.144 1.00 96.00 88 PHE A C 1
ATOM 660 O O . PHE A 1 88 ? 0.268 -7.961 -18.614 1.00 96.00 88 PHE A O 1
ATOM 667 N N . GLY A 1 89 ? 1.667 -7.612 -16.891 1.00 96.62 89 GLY A N 1
ATOM 668 C CA . GLY A 1 89 ? 1.036 -8.535 -15.962 1.00 96.62 89 GLY A CA 1
ATOM 669 C C . GLY A 1 89 ? 0.557 -7.851 -14.692 1.00 96.62 89 GLY A C 1
ATOM 670 O O . GLY A 1 89 ? 0.694 -6.644 -14.494 1.00 96.62 89 GLY A O 1
ATOM 671 N N . GLU A 1 90 ? 0.004 -8.661 -13.805 1.00 97.06 90 GLU A N 1
ATOM 672 C CA . GLU A 1 90 ? -0.496 -8.231 -12.509 1.00 97.06 90 GLU A CA 1
ATOM 673 C C . GLU A 1 90 ? -0.199 -9.286 -11.448 1.00 97.06 90 GLU A C 1
ATOM 675 O O . GLU A 1 90 ? -0.110 -10.473 -11.751 1.00 97.06 90 GLU A O 1
ATOM 680 N N . GLU A 1 91 ? -0.062 -8.848 -10.201 1.00 96.31 91 GLU A N 1
ATOM 681 C CA . GLU A 1 91 ? 0.194 -9.727 -9.063 1.00 96.31 91 GLU A CA 1
ATOM 682 C C . GLU A 1 91 ? -0.582 -9.228 -7.842 1.00 96.31 91 GLU A C 1
ATOM 684 O O . GLU A 1 91 ? -0.627 -8.026 -7.562 1.00 96.31 91 GLU A O 1
ATOM 689 N N . VAL A 1 92 ? -1.197 -10.149 -7.094 1.00 96.00 92 VAL A N 1
ATOM 690 C CA . VAL A 1 92 ? -1.933 -9.816 -5.866 1.00 96.00 92 VAL A CA 1
ATOM 691 C C . VAL A 1 92 ? -1.091 -10.151 -4.644 1.00 96.00 92 VAL A C 1
ATOM 693 O O . VAL A 1 92 ? -0.834 -11.316 -4.332 1.00 96.00 92 VAL A O 1
ATOM 696 N N . ILE A 1 93 ? -0.721 -9.119 -3.894 1.00 94.62 93 ILE A N 1
ATOM 697 C CA . ILE A 1 93 ? 0.029 -9.246 -2.651 1.00 94.62 93 ILE A CA 1
ATOM 698 C C . ILE A 1 93 ? -0.964 -9.296 -1.491 1.00 94.62 93 ILE A C 1
ATOM 700 O O . ILE A 1 93 ? -1.600 -8.300 -1.148 1.00 94.62 93 ILE A O 1
ATOM 704 N N . ASN A 1 94 ? -1.089 -10.479 -0.890 1.00 93.81 94 ASN A N 1
ATOM 705 C CA . ASN A 1 94 ? -1.925 -10.718 0.282 1.00 93.81 94 ASN A CA 1
ATOM 706 C C . ASN A 1 94 ? -1.098 -10.606 1.563 1.00 93.81 94 ASN A C 1
ATOM 708 O O . ASN A 1 94 ? -0.005 -11.167 1.653 1.00 93.81 94 ASN A O 1
ATOM 712 N N . MET A 1 95 ? -1.629 -9.905 2.559 1.00 92.62 95 MET A N 1
ATOM 713 C CA . MET A 1 95 ? -0.941 -9.619 3.814 1.00 92.62 95 MET A CA 1
ATOM 714 C C . MET A 1 95 ? -1.912 -9.665 4.983 1.00 92.62 95 MET A C 1
ATOM 716 O O . MET A 1 95 ? -3.076 -9.292 4.842 1.00 92.62 95 MET A O 1
ATOM 720 N N . GLU A 1 96 ? -1.408 -10.043 6.150 1.00 91.75 96 GLU A N 1
ATOM 721 C CA . GLU A 1 96 ? -2.109 -9.813 7.407 1.00 91.75 96 GLU A CA 1
ATOM 722 C C . GLU A 1 96 ? -1.599 -8.530 8.046 1.00 91.75 96 GLU A C 1
ATOM 724 O O . GLU A 1 96 ? -0.393 -8.345 8.215 1.00 91.75 96 GLU A O 1
ATOM 729 N N . VAL A 1 97 ? -2.521 -7.638 8.386 1.00 90.62 97 VAL A N 1
ATOM 730 C CA . VAL A 1 97 ? -2.207 -6.288 8.849 1.00 90.62 97 VAL A CA 1
ATOM 731 C C . VAL A 1 97 ? -2.988 -5.970 10.115 1.00 90.62 97 VAL A C 1
ATOM 733 O O . VAL A 1 97 ? -4.171 -6.290 10.222 1.00 90.62 97 VAL A O 1
ATOM 736 N N . GLY A 1 98 ? -2.321 -5.345 11.081 1.00 87.62 98 GLY A N 1
ATOM 737 C CA . GLY A 1 98 ? -2.957 -4.852 12.299 1.00 87.62 98 GLY A CA 1
ATOM 738 C C . GLY A 1 98 ? -3.687 -3.532 12.054 1.00 87.62 98 GLY A C 1
ATOM 739 O O . GLY A 1 98 ? -3.232 -2.685 11.279 1.00 87.62 98 GLY A O 1
ATOM 740 N N . ALA A 1 99 ? -4.820 -3.353 12.724 1.00 85.62 99 ALA A N 1
ATOM 741 C CA . ALA A 1 99 ? -5.542 -2.091 12.747 1.00 85.62 99 ALA A CA 1
ATOM 742 C C . ALA A 1 99 ? -4.826 -1.064 13.632 1.00 85.62 99 ALA A C 1
ATOM 744 O O . ALA A 1 99 ? -4.325 -1.379 14.711 1.00 85.62 99 ALA A O 1
ATOM 745 N N . SER A 1 100 ? -4.855 0.200 13.224 1.00 84.31 100 SER A N 1
ATOM 746 C CA . SER A 1 100 ? -4.522 1.315 14.105 1.00 84.31 100 SER A CA 1
ATOM 747 C C . SER A 1 100 ? -5.613 1.466 15.159 1.00 84.31 100 SER A C 1
ATOM 749 O O . SER A 1 100 ? -6.774 1.684 14.813 1.00 84.31 100 SER A O 1
ATOM 751 N N . LEU A 1 101 ? -5.247 1.410 16.443 1.00 82.50 101 LEU A N 1
ATOM 752 C CA . LEU A 1 101 ? -6.197 1.571 17.550 1.00 82.50 101 LEU A CA 1
ATOM 753 C C . LEU A 1 101 ? -6.907 2.933 17.489 1.00 82.50 101 LEU A C 1
ATOM 755 O O . LEU A 1 101 ? -8.132 3.006 17.506 1.00 82.50 101 LEU A O 1
ATOM 759 N N . PHE A 1 102 ? -6.138 4.017 17.356 1.00 84.38 102 PHE A N 1
ATOM 760 C CA . PHE A 1 102 ? -6.682 5.377 17.326 1.00 84.38 102 PHE A CA 1
ATOM 761 C C . PHE A 1 102 ? -7.443 5.675 16.033 1.00 84.38 102 PHE A C 1
ATOM 763 O O . PHE A 1 102 ? -8.530 6.249 16.073 1.00 84.38 102 PHE A O 1
ATOM 770 N N . GLY A 1 103 ? -6.882 5.278 14.886 1.00 82.12 103 GLY A N 1
ATOM 771 C CA . GLY A 1 103 ? -7.514 5.515 13.589 1.00 82.12 103 GLY A CA 1
ATOM 772 C C . GLY A 1 103 ? -8.789 4.698 13.400 1.00 82.12 103 GLY A C 1
ATOM 773 O O . GLY A 1 103 ? -9.788 5.227 12.921 1.00 82.12 103 GLY A O 1
ATOM 774 N N . GLY A 1 104 ? -8.785 3.439 13.846 1.00 82.62 104 GLY A N 1
ATOM 775 C CA . GLY A 1 104 ? -9.959 2.572 13.834 1.00 82.62 104 GLY A CA 1
ATOM 776 C C . GLY A 1 104 ? -11.071 3.075 14.754 1.00 82.62 104 GLY A C 1
ATOM 777 O O . GLY A 1 104 ? -12.216 3.164 14.323 1.00 82.62 104 GLY A O 1
ATOM 778 N N . ALA A 1 105 ? -10.746 3.482 15.988 1.00 83.56 105 ALA A N 1
ATOM 779 C CA . ALA A 1 105 ? -11.739 4.025 16.917 1.00 83.56 105 ALA A CA 1
ATOM 780 C C . ALA A 1 105 ? -12.419 5.290 16.368 1.00 83.56 105 ALA A C 1
ATOM 782 O O . ALA A 1 105 ? -13.639 5.429 16.456 1.00 83.56 105 ALA A O 1
ATOM 783 N N . ARG A 1 106 ? -11.640 6.194 15.760 1.00 85.00 106 ARG A N 1
ATOM 784 C CA . ARG A 1 106 ? -12.168 7.429 15.167 1.00 85.00 106 ARG A CA 1
ATOM 785 C C . ARG A 1 106 ? -13.035 7.155 13.940 1.00 85.00 106 ARG A C 1
ATOM 787 O O . ARG A 1 106 ? -14.095 7.747 13.812 1.00 85.00 106 ARG A O 1
ATOM 794 N N . PHE A 1 107 ? -12.637 6.200 13.103 1.00 83.50 107 PHE A N 1
ATOM 795 C CA . PHE A 1 107 ? -13.449 5.745 11.977 1.00 83.50 107 PHE A CA 1
ATOM 796 C C . PHE A 1 107 ? -14.805 5.170 12.418 1.00 83.50 107 PHE A C 1
ATOM 798 O O . PHE A 1 107 ? -15.831 5.528 11.848 1.00 83.50 107 PHE A O 1
ATOM 805 N N . ILE A 1 108 ? -14.825 4.317 13.449 1.00 84.44 108 ILE A N 1
ATOM 806 C CA . ILE A 1 108 ? -16.071 3.749 13.988 1.00 84.44 108 ILE A CA 1
ATOM 807 C C . ILE A 1 108 ? -16.978 4.861 14.524 1.00 84.44 108 ILE A C 1
ATOM 809 O O . ILE A 1 108 ? -18.171 4.874 14.229 1.00 84.44 108 ILE A O 1
ATOM 813 N N . PHE A 1 109 ? -16.417 5.809 15.279 1.00 85.31 109 PHE A N 1
ATOM 814 C CA . PHE A 1 109 ? -17.166 6.957 15.789 1.00 85.31 109 PHE A CA 1
ATOM 815 C C . PHE A 1 109 ? -17.776 7.794 14.653 1.00 85.31 109 PHE A C 1
ATOM 817 O O . PHE A 1 109 ? -18.971 8.090 14.677 1.00 85.31 109 PHE A O 1
ATOM 824 N N . ASP A 1 110 ? -16.985 8.098 13.624 1.00 8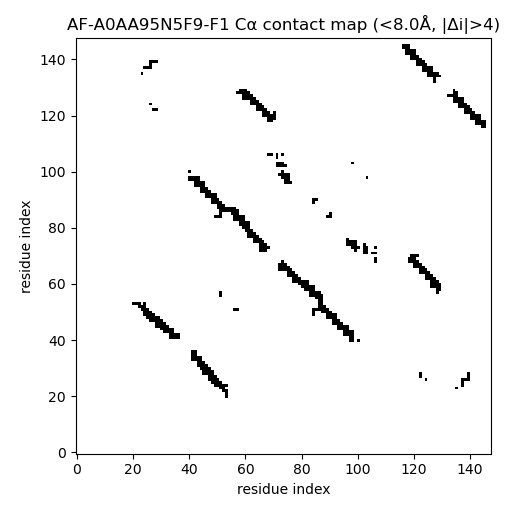4.00 110 ASP A N 1
ATOM 825 C CA . ASP A 1 110 ? -17.432 8.869 12.464 1.00 84.00 110 ASP A CA 1
ATOM 826 C C . ASP A 1 110 ? -18.496 8.131 11.640 1.00 84.00 110 ASP A C 1
ATOM 828 O O . ASP A 1 110 ? -19.394 8.778 11.107 1.00 84.00 110 ASP A O 1
ATOM 832 N N . MET A 1 111 ? -18.436 6.798 11.557 1.00 82.50 111 MET A N 1
ATOM 833 C CA . MET A 1 111 ? -19.448 5.975 10.881 1.00 82.50 111 MET A CA 1
ATOM 834 C C . MET A 1 111 ? -20.776 5.942 11.645 1.00 82.50 111 MET A C 1
ATOM 836 O O . MET A 1 111 ? -21.840 5.998 11.036 1.00 82.50 111 MET A O 1
ATOM 840 N N . VAL A 1 112 ? -20.736 5.869 12.980 1.00 83.62 112 VAL A N 1
ATOM 841 C CA . VAL A 1 112 ? -21.953 5.935 13.809 1.00 83.62 112 VAL A CA 1
ATOM 842 C C . VAL A 1 112 ? -22.630 7.300 13.669 1.00 83.62 112 VAL A C 1
ATOM 844 O O . VAL A 1 112 ? -23.857 7.387 13.707 1.00 83.62 112 VAL A O 1
ATOM 847 N N . GLN A 1 113 ? -21.841 8.362 13.494 1.00 81.50 113 GLN A N 1
ATOM 848 C CA . GLN A 1 113 ? -22.344 9.726 13.365 1.00 81.50 113 GLN A CA 1
ATOM 849 C C . GLN A 1 113 ? -22.805 10.074 11.939 1.00 81.50 113 GLN A C 1
ATOM 851 O O . GLN A 1 113 ? -23.787 10.798 11.789 1.00 81.50 113 GLN A O 1
ATOM 856 N N . ASN A 1 114 ? -22.140 9.543 10.908 1.00 70.50 114 ASN A N 1
ATOM 857 C CA . ASN A 1 114 ? -22.437 9.795 9.497 1.00 70.50 114 ASN A CA 1
ATOM 858 C C . ASN A 1 114 ? -22.847 8.482 8.812 1.00 70.50 114 ASN A C 1
ATOM 860 O O . ASN A 1 114 ? -22.006 7.663 8.441 1.00 70.50 114 ASN A O 1
ATOM 864 N N . ASN A 1 115 ? -24.156 8.275 8.666 1.00 64.50 115 ASN A N 1
ATOM 865 C CA . ASN A 1 115 ? -24.746 6.999 8.259 1.00 64.50 115 ASN A CA 1
ATOM 866 C C . ASN A 1 115 ? -25.153 6.989 6.775 1.00 64.50 115 ASN A C 1
ATOM 868 O O . ASN A 1 115 ? -26.289 6.680 6.426 1.00 64.50 115 ASN A O 1
ATOM 872 N N . ASP A 1 116 ? -24.218 7.343 5.894 1.00 69.81 116 ASP A N 1
ATOM 873 C CA . ASP A 1 116 ? -24.476 7.395 4.447 1.00 69.81 116 ASP A CA 1
ATOM 87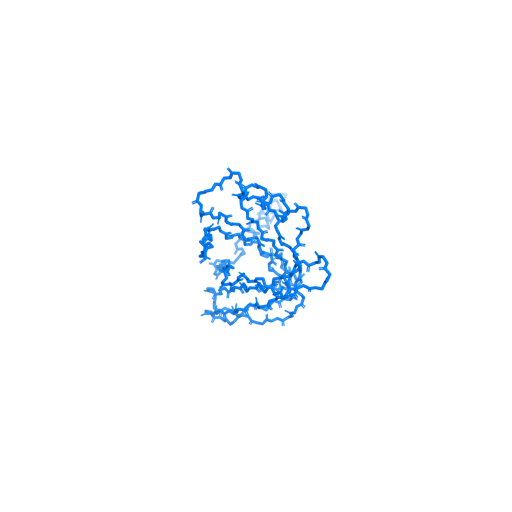4 C C . ASP A 1 116 ? -24.265 6.030 3.761 1.00 69.81 116 ASP A C 1
ATOM 876 O O . ASP A 1 116 ? -24.368 5.914 2.540 1.00 69.81 116 ASP A O 1
ATOM 880 N N . GLY A 1 117 ? -23.924 4.983 4.529 1.00 72.56 117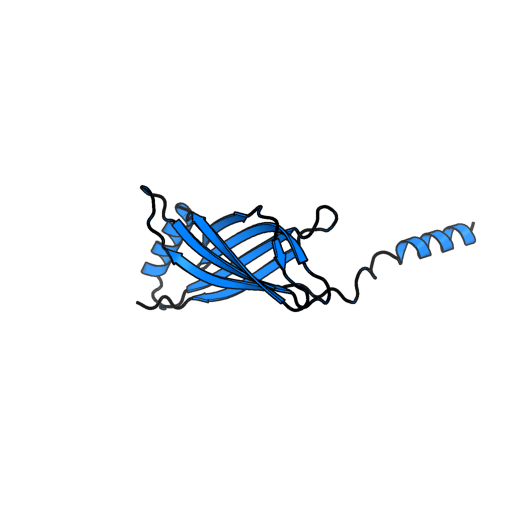 GLY A N 1
ATOM 881 C CA . GLY A 1 117 ? -23.682 3.616 4.039 1.00 72.56 117 GLY A CA 1
ATOM 882 C C . GLY A 1 117 ? -22.470 3.466 3.106 1.00 72.56 117 GLY A C 1
ATOM 883 O O . GLY A 1 117 ? -22.165 2.364 2.652 1.00 72.56 117 GLY A O 1
ATOM 884 N N . LYS A 1 118 ? -21.764 4.564 2.827 1.00 81.31 118 LYS A N 1
ATOM 885 C CA . LYS A 1 118 ? -20.604 4.636 1.943 1.00 81.31 118 LYS A CA 1
ATOM 886 C C . LYS A 1 118 ? -19.369 5.009 2.737 1.00 81.31 118 LYS A C 1
ATOM 888 O O . LYS A 1 118 ? -19.384 5.963 3.512 1.00 81.31 118 LYS A O 1
ATOM 893 N N . VAL A 1 119 ? -18.282 4.282 2.510 1.00 87.88 119 VAL A N 1
ATOM 894 C CA . VAL A 1 119 ? -16.993 4.591 3.125 1.00 87.88 119 VAL A CA 1
ATOM 895 C C . VAL A 1 119 ? -16.001 4.934 2.032 1.00 87.88 119 VAL A C 1
ATOM 897 O O . VAL A 1 119 ? -15.558 4.059 1.290 1.00 87.88 119 VAL A O 1
ATOM 900 N N . ALA A 1 120 ? -15.638 6.209 1.938 1.00 91.88 120 ALA A N 1
ATOM 901 C CA . ALA A 1 120 ? -14.563 6.629 1.056 1.00 91.88 120 ALA A CA 1
ATOM 902 C C . ALA A 1 120 ? -13.245 6.055 1.578 1.00 91.88 120 ALA A C 1
ATOM 904 O O . ALA A 1 120 ? -12.969 6.106 2.779 1.00 91.88 120 ALA A O 1
ATOM 905 N N . TYR A 1 121 ? -12.414 5.528 0.690 1.00 93.88 121 TYR A N 1
ATOM 906 C CA . TYR A 1 121 ? -11.095 5.040 1.051 1.00 93.88 121 TYR A CA 1
ATOM 907 C C . TYR A 1 121 ? -10.004 5.684 0.204 1.00 93.88 121 TYR A C 1
ATOM 909 O O . TYR A 1 121 ? -10.222 6.059 -0.949 1.00 93.88 121 TYR A O 1
ATOM 917 N N . THR A 1 122 ? -8.814 5.764 0.795 1.00 96.81 122 THR A N 1
ATOM 918 C CA . THR A 1 122 ? -7.580 6.150 0.111 1.00 96.81 122 THR A CA 1
ATOM 919 C C . THR A 1 122 ? -6.503 5.130 0.453 1.00 96.81 122 THR A C 1
ATOM 921 O O . THR A 1 122 ? -6.107 5.013 1.617 1.00 96.81 122 THR A O 1
ATOM 924 N N . LEU A 1 123 ? -6.025 4.398 -0.548 1.00 97.12 123 LEU A N 1
ATOM 925 C CA . LEU A 1 123 ? -4.883 3.503 -0.447 1.00 97.12 123 LEU A CA 1
ATOM 926 C C . LEU A 1 123 ? -3.642 4.223 -0.977 1.00 97.12 123 LEU A C 1
ATOM 928 O O . LEU A 1 123 ? -3.538 4.531 -2.159 1.00 97.12 123 LEU A O 1
ATOM 932 N N . GLN A 1 124 ? -2.674 4.456 -0.101 1.00 97.50 124 GLN A N 1
ATOM 933 C CA . GLN A 1 124 ? -1.352 4.942 -0.479 1.00 97.50 124 GLN A CA 1
ATOM 934 C C . GLN A 1 124 ? -0.381 3.771 -0.467 1.00 97.50 124 GLN A C 1
ATOM 936 O O . GLN A 1 124 ? -0.259 3.093 0.552 1.00 97.50 124 GLN A O 1
ATOM 941 N N . THR A 1 125 ? 0.325 3.555 -1.572 1.00 96.88 125 THR A N 1
ATOM 942 C CA . THR A 1 125 ? 1.293 2.466 -1.728 1.00 96.88 125 THR A CA 1
ATOM 943 C C . THR A 1 125 ? 2.612 3.029 -2.232 1.00 96.88 125 THR A C 1
ATOM 945 O O . THR A 1 125 ? 2.641 3.765 -3.207 1.00 96.88 125 THR A O 1
ATOM 948 N N . LYS A 1 126 ? 3.728 2.685 -1.591 1.00 96.19 126 LYS A N 1
ATOM 949 C CA . LYS A 1 126 ? 5.071 2.995 -2.093 1.00 96.19 126 LYS A CA 1
ATOM 950 C C . LYS A 1 126 ? 5.786 1.708 -2.447 1.00 96.19 126 LYS A C 1
ATOM 952 O O . LYS A 1 126 ? 5.972 0.872 -1.565 1.00 96.19 126 LYS A O 1
ATOM 957 N N . LEU A 1 127 ? 6.187 1.573 -3.703 1.00 94.75 127 LEU A N 1
ATOM 958 C CA . LEU A 1 127 ? 6.875 0.408 -4.247 1.00 94.75 127 LEU A CA 1
ATOM 959 C C . LEU A 1 127 ? 8.372 0.692 -4.378 1.00 94.75 127 LEU A C 1
ATOM 961 O O . LEU A 1 127 ? 8.772 1.659 -5.025 1.00 94.75 127 LEU A O 1
ATOM 965 N N . SER A 1 128 ? 9.200 -0.181 -3.813 1.00 94.12 128 SER A N 1
ATOM 966 C CA . SER A 1 128 ? 10.651 -0.159 -4.003 1.00 94.12 128 SER A CA 1
ATOM 967 C C . SER A 1 128 ? 11.029 -1.213 -5.039 1.00 94.12 128 SER A C 1
ATOM 969 O O . SER A 1 128 ? 11.018 -2.402 -4.731 1.00 94.12 128 SER A O 1
ATOM 971 N N . VAL A 1 129 ? 11.340 -0.793 -6.268 1.00 89.62 129 VAL A N 1
ATOM 972 C CA . VAL A 1 129 ? 11.684 -1.706 -7.381 1.00 89.62 129 VAL A CA 1
ATOM 973 C C . VAL A 1 129 ? 13.176 -2.053 -7.387 1.00 89.62 129 VAL A C 1
ATOM 975 O O . VAL A 1 129 ? 13.583 -3.165 -7.687 1.00 89.62 129 VAL A O 1
ATOM 978 N N . ASN A 1 130 ? 14.053 -1.118 -7.046 1.00 83.25 130 ASN A N 1
ATOM 979 C CA . ASN A 1 130 ? 15.455 -1.446 -6.817 1.00 83.25 130 ASN A CA 1
ATOM 980 C C . ASN A 1 130 ? 16.086 -0.432 -5.860 1.00 83.25 130 ASN A C 1
ATOM 982 O O . ASN A 1 130 ? 15.492 0.592 -5.536 1.00 83.25 130 ASN A O 1
ATOM 986 N N . GLN A 1 131 ? 17.309 -0.721 -5.426 1.00 80.25 131 GLN A N 1
ATOM 987 C CA . GLN A 1 131 ? 18.067 0.137 -4.512 1.00 80.25 131 GLN A CA 1
ATOM 988 C C . GLN A 1 131 ? 18.619 1.422 -5.160 1.00 80.25 131 GLN A C 1
ATOM 990 O O . GLN A 1 131 ? 19.118 2.291 -4.453 1.00 80.25 131 GLN A O 1
ATOM 995 N N . PHE A 1 132 ? 18.583 1.529 -6.492 1.00 82.25 132 PHE A N 1
ATOM 996 C CA . PHE A 1 132 ? 19.211 2.621 -7.248 1.00 82.25 132 PHE A CA 1
ATOM 997 C C . PHE A 1 132 ? 18.207 3.648 -7.784 1.00 82.25 132 PHE A C 1
ATOM 999 O O . PHE A 1 132 ? 18.599 4.749 -8.163 1.00 82.25 132 PHE A O 1
ATOM 1006 N N . LEU A 1 133 ? 16.926 3.295 -7.827 1.00 84.94 133 LEU A N 1
ATOM 1007 C CA . LEU A 1 133 ? 15.826 4.123 -8.287 1.00 84.94 133 LEU A CA 1
ATOM 1008 C C . LEU A 1 133 ? 15.014 4.608 -7.085 1.00 84.94 133 LEU A C 1
ATOM 1010 O O . LEU A 1 133 ? 14.876 3.889 -6.092 1.00 84.94 133 LEU A O 1
ATOM 1014 N N . PRO A 1 134 ? 14.444 5.820 -7.167 1.00 88.38 134 PRO A N 1
ATOM 1015 C CA . PRO A 1 134 ? 13.514 6.284 -6.153 1.00 88.38 134 PRO A CA 1
ATOM 1016 C C . PRO A 1 134 ? 12.287 5.358 -6.077 1.00 88.38 134 PRO A C 1
ATOM 1018 O O . PRO A 1 134 ? 11.872 4.792 -7.093 1.00 88.38 134 PRO A O 1
ATOM 1021 N N . PRO A 1 135 ? 11.676 5.210 -4.888 1.00 91.56 135 PRO A N 1
ATOM 1022 C CA . PRO A 1 135 ? 10.451 4.440 -4.746 1.00 91.56 135 PRO A CA 1
ATOM 1023 C C . PRO A 1 135 ? 9.302 5.115 -5.500 1.00 91.56 135 PRO A C 1
ATOM 1025 O O . PRO A 1 135 ? 9.140 6.337 -5.459 1.00 91.56 135 PRO A O 1
ATOM 1028 N N . ILE A 1 136 ? 8.465 4.305 -6.138 1.00 93.62 136 ILE A N 1
ATOM 1029 C CA . ILE A 1 136 ? 7.276 4.763 -6.858 1.00 93.62 136 ILE A CA 1
ATOM 1030 C C . ILE A 1 136 ? 6.156 4.936 -5.835 1.00 93.62 136 ILE A C 1
ATOM 1032 O O . ILE A 1 136 ? 5.869 4.004 -5.086 1.00 93.62 136 ILE A O 1
ATOM 1036 N N . THR A 1 137 ? 5.541 6.116 -5.769 1.00 95.88 137 THR A N 1
ATOM 1037 C CA . THR A 1 137 ? 4.427 6.391 -4.847 1.00 95.88 137 THR A CA 1
ATOM 1038 C C . THR A 1 137 ? 3.124 6.427 -5.624 1.00 95.88 137 THR A C 1
ATOM 1040 O O . THR A 1 137 ? 2.955 7.283 -6.477 1.00 95.88 137 THR A O 1
ATOM 1043 N N . LEU A 1 138 ? 2.217 5.522 -5.279 1.00 96.31 138 LEU A N 1
ATOM 1044 C CA . LEU A 1 138 ? 0.923 5.311 -5.907 1.00 96.31 138 LEU A CA 1
ATOM 1045 C C . LEU A 1 138 ? -0.184 5.678 -4.921 1.00 96.31 138 LEU A C 1
ATOM 1047 O O . LEU A 1 138 ? -0.087 5.385 -3.723 1.00 96.31 138 LEU A O 1
ATOM 1051 N N . GLU A 1 139 ? -1.252 6.281 -5.425 1.00 96.81 139 GLU A N 1
ATOM 1052 C CA . GLU A 1 139 ? -2.456 6.570 -4.652 1.00 96.81 139 GLU A CA 1
ATOM 1053 C C . GLU A 1 139 ? -3.690 6.088 -5.410 1.00 96.81 139 GLU A C 1
ATOM 1055 O O . GLU A 1 139 ? -3.896 6.431 -6.571 1.00 96.81 139 GLU A O 1
ATOM 1060 N N . GLU A 1 140 ? -4.530 5.322 -4.727 1.00 96.50 140 GLU A N 1
ATOM 1061 C CA . GLU A 1 140 ? -5.837 4.901 -5.210 1.00 96.50 140 GLU A CA 1
ATOM 1062 C C . GLU A 1 140 ? -6.918 5.435 -4.269 1.00 96.50 140 GLU A C 1
ATOM 1064 O O . GLU A 1 140 ? -6.780 5.388 -3.045 1.00 96.50 140 GLU A O 1
ATOM 1069 N N . LYS A 1 141 ? -8.009 5.941 -4.847 1.00 96.38 141 LYS A N 1
ATOM 1070 C CA . LYS A 1 141 ? -9.208 6.371 -4.127 1.00 96.38 141 LYS A CA 1
ATOM 1071 C C . LYS A 1 141 ? -10.424 5.624 -4.644 1.00 96.38 141 LYS A C 1
ATOM 1073 O O . LYS A 1 141 ? -10.556 5.421 -5.849 1.00 96.38 141 LYS A O 1
ATOM 1078 N N . GLY A 1 142 ? -11.350 5.312 -3.749 1.00 92.50 142 GLY A N 1
ATOM 1079 C CA . GLY A 1 142 ? -12.637 4.742 -4.124 1.00 92.50 142 GLY A CA 1
ATOM 1080 C C . GLY A 1 142 ? -13.639 4.751 -2.978 1.00 92.50 142 GLY A C 1
ATOM 1081 O O . GLY A 1 142 ? -13.427 5.394 -1.951 1.00 92.50 142 GLY A O 1
ATOM 1082 N N . GLU A 1 143 ? -14.735 4.020 -3.155 1.00 90.06 143 GLU A N 1
ATOM 1083 C CA . GLU A 1 143 ? -15.760 3.816 -2.130 1.00 90.06 143 GLU A CA 1
ATOM 1084 C C . GLU A 1 143 ? -15.870 2.319 -1.819 1.00 90.06 143 GLU A C 1
ATOM 1086 O O . GLU A 1 143 ? -15.974 1.492 -2.726 1.00 90.06 143 GLU A O 1
ATOM 1091 N N . LEU A 1 144 ? -15.845 1.967 -0.535 1.00 83.12 144 LEU A N 1
ATOM 1092 C CA . LEU A 1 144 ? -16.225 0.647 -0.049 1.00 83.12 144 LEU A CA 1
ATOM 1093 C C . LEU A 1 144 ? -17.711 0.678 0.302 1.00 83.12 144 LEU A C 1
ATOM 1095 O O . LEU A 1 144 ? -18.153 1.487 1.122 1.00 83.12 144 LEU A O 1
ATOM 1099 N N . ALA A 1 145 ? -18.469 -0.238 -0.295 1.00 72.19 145 ALA A N 1
ATOM 1100 C CA . ALA A 1 145 ? -19.790 -0.596 0.191 1.00 72.19 145 ALA A CA 1
ATOM 1101 C C . ALA A 1 145 ? -19.616 -1.738 1.196 1.00 72.19 145 ALA A C 1
ATOM 1103 O O . ALA A 1 145 ? -19.329 -2.873 0.810 1.00 72.19 145 ALA A O 1
ATOM 1104 N N . PHE A 1 146 ? -19.749 -1.447 2.489 1.00 63.69 146 PHE A N 1
ATOM 1105 C CA . PHE A 1 146 ? -19.872 -2.507 3.484 1.00 63.69 146 PHE A CA 1
ATOM 1106 C C . PHE A 1 146 ? -21.284 -3.082 3.348 1.00 63.69 146 PHE A C 1
ATOM 1108 O O . PHE A 1 146 ? -22.252 -2.456 3.770 1.00 63.69 146 PHE A O 1
ATOM 1115 N N . ALA A 1 147 ? -21.412 -4.231 2.679 1.00 49.59 147 ALA A N 1
ATOM 1116 C CA . ALA A 1 147 ? -22.664 -4.977 2.687 1.00 49.59 147 ALA A CA 1
ATOM 1117 C C . ALA A 1 147 ? -22.966 -5.383 4.138 1.00 49.59 147 ALA A C 1
ATOM 1119 O O . ALA A 1 147 ? -22.100 -5.957 4.803 1.00 49.59 147 ALA A O 1
ATOM 1120 N N . GLN A 1 148 ? -24.151 -4.993 4.612 1.00 40.97 148 GLN A N 1
ATOM 1121 C CA . GLN A 1 148 ? -24.681 -5.321 5.938 1.00 40.97 148 GLN A CA 1
ATOM 1122 C C . GLN A 1 148 ? -24.879 -6.826 6.112 1.00 40.97 148 GLN A C 1
ATOM 1124 O O . GLN A 1 148 ? -25.285 -7.483 5.125 1.00 40.97 148 GLN A O 1
#

pLDDT: mean 84.69, std 13.5, range [40.97, 97.56]

Solvent-accessible surface area (backbone atoms only — not comparable to full-atom values): 8419 Å² total; per-residue (Å²): 119,70,69,65,55,58,57,57,57,60,68,69,69,66,78,81,73,84,58,96,77,71,58,86,58,48,60,41,88,74,43,80,42,82,44,94,49,71,87,90,49,53,29,28,42,38,28,39,34,39,38,32,78,24,90,58,61,46,45,32,49,25,36,38,41,37,38,22,42,73,85,26,54,28,31,63,54,73,45,72,67,68,45,74,30,46,45,67,29,63,42,76,51,73,44,82,42,56,51,33,69,69,25,39,52,51,38,54,54,49,44,76,73,52,80,76,69,64,39,44,34,38,41,39,38,34,40,28,55,50,96,88,52,81,63,48,78,40,78,34,74,52,70,47,72,72,81,130

Foldseek 3Di:
DVVVVVVVVVVVVPPPPPCPQADAKAKDWDDWAWDDDDDPWTKIKTKIKIFAQHQAKQFFQKKWKFKAKLNFTFWIDIGRDTDIAHHRGMDIDIDMTTTDPVSVVVNVVVCVVDVPQKIKMKMWMWTDRDPPDHTRIHIDIDIDRPDD

Sequence (148 aa):
MKVVLSLLFLALAGCATLSPNFTEPEARLVSFAPIPGQGLEQRFKLGIRIINPNTQPLHLQGMSYALQLNGHKVVSGVNGNAREVPAFGEEVINMEVGASLFGGARFIFDMVQNNDGKVAYTLQTKLSVNQFLPPITLEEKGELAFAQ

Nearest PDB structures (foldseek):
  3but-assembly1_A-2  TM=6.068E-01  e=2.822E-08  Archaeoglobus fulgidus DSM 4304
  1xo8-assembly1_A  TM=7.481E-01  e=2.548E-06  Arabidopsis thaliana
  8b7d-assembly1_A  TM=6.380E-01  e=5.072E-06  Homo sapiens
  1yyc-assembly1_A  TM=5.622E-01  e=3.415E-05  Arabidopsis thaliana
  6hpd-assembly1_A  TM=6.103E-01  e=1.069E-03  Formosa agariphila KMM 3901

Secondary structure (DSSP, 8-state):
-HHHHHHHHHHHTTSS-S-TTPPPPEEEEEEEEEEEEETTEEEEEEEEEEE--SSS-EEE-EEEEEEEETTEEEEEEEE---EEEPTT-EEEEEEEEEBPHHHHHHHHHHHHH---SEEEEEEEEEEE--SSSPPEEEEEEEEEE---

Mean predicted aligned error: 8.85 Å

Radius of gyration: 20.73 Å; Cα contacts (8 Å, |Δi|>4): 296; chains: 1; bounding box: 62×45×49 Å